Protein AF-A0A183V0E2-F1 (afdb_monomer_lite)

Sequence (77 aa):
MSMPDAVHFRGMKQILSELEPDTDVNSIIELKERTHMLCARFLGGAWKTVPVEQLRMNRVRFGTRDGIYMKILIYFL

Secondary structure (DSSP, 8-state):
-PPP-------HHHHHHT--TT--GGG-HHHHHHHHHHHHHHT-GGGGTS-GGGEEEEEEEEEETTEEEEEEEEEE-

Radius of gyration: 15.14 Å; chains: 1; bounding box: 31×44×44 Å

Foldseek 3Di:
DDDPPDPPPQDLVNVVVPDDPPDQPLVVLSNLVVVLVVCCVPVNDVSVPDDSNQKHWDWDWDQDPVGIDIDIDIDGD

pLDDT: mean 84.25, std 14.79, range [37.12, 95.12]

Structure (mmCIF, N/CA/C/O backbone):
data_AF-A0A183V0E2-F1
#
_entry.id   AF-A0A183V0E2-F1
#
loop_
_atom_site.group_PDB
_atom_site.id
_atom_site.type_symbol
_atom_site.label_atom_id
_atom_site.label_alt_id
_atom_site.label_comp_id
_atom_site.label_asym_id
_atom_site.label_entity_id
_atom_site.label_seq_id
_atom_site.pdbx_PDB_ins_code
_atom_site.Cartn_x
_atom_site.Cartn_y
_atom_site.Cartn_z
_atom_site.occupancy
_atom_site.B_iso_or_equiv
_atom_site.auth_seq_id
_atom_site.auth_comp_id
_atom_site.auth_asym_id
_atom_site.auth_atom_id
_atom_site.pdbx_PDB_model_num
ATOM 1 N N . MET A 1 1 ? 4.584 33.708 18.196 1.00 37.12 1 MET A N 1
ATOM 2 C CA . MET A 1 1 ? 4.161 32.300 18.334 1.00 37.12 1 MET A CA 1
ATOM 3 C C . MET A 1 1 ? 4.351 31.665 16.968 1.00 37.12 1 MET A C 1
ATOM 5 O O . MET A 1 1 ? 3.516 31.834 16.092 1.00 37.12 1 MET A O 1
ATOM 9 N N . SER A 1 2 ? 5.543 31.126 16.734 1.00 43.19 2 SER A N 1
ATOM 10 C CA . SER A 1 2 ? 5.949 30.538 15.456 1.00 43.19 2 SER A CA 1
ATOM 11 C C . SER A 1 2 ? 5.229 29.202 15.316 1.00 43.19 2 SER A C 1
ATOM 13 O O . SER A 1 2 ? 5.284 28.399 16.248 1.00 43.19 2 SER A O 1
ATOM 15 N N . MET A 1 3 ? 4.498 28.988 14.219 1.00 48.62 3 MET A N 1
ATOM 16 C CA . MET A 1 3 ? 3.918 27.673 13.947 1.00 48.62 3 MET A CA 1
ATOM 17 C C . MET A 1 3 ? 5.050 26.640 13.941 1.00 48.62 3 MET A C 1
ATOM 19 O O . MET A 1 3 ? 6.074 26.919 13.314 1.00 48.62 3 MET A O 1
ATOM 23 N N . PRO A 1 4 ? 4.912 25.505 14.651 1.00 47.72 4 PRO A N 1
ATOM 24 C CA . PRO A 1 4 ? 5.915 24.457 14.580 1.00 47.72 4 PRO A CA 1
ATOM 25 C C . PRO A 1 4 ? 6.029 24.040 13.119 1.00 47.72 4 PRO A C 1
ATOM 27 O O . PRO A 1 4 ? 5.007 23.914 12.436 1.00 47.72 4 PRO A O 1
ATOM 30 N N . ASP A 1 5 ? 7.276 23.935 12.666 1.00 42.47 5 ASP A N 1
ATOM 31 C CA . ASP A 1 5 ? 7.690 23.632 11.306 1.00 42.47 5 ASP A CA 1
ATOM 32 C C . ASP A 1 5 ? 6.672 22.761 10.590 1.00 42.47 5 ASP A C 1
ATOM 34 O O . ASP A 1 5 ? 6.311 21.680 11.062 1.00 42.47 5 ASP A O 1
ATOM 38 N N . ALA A 1 6 ? 6.185 23.273 9.460 1.00 42.91 6 ALA A N 1
ATOM 39 C CA . ALA A 1 6 ? 5.356 22.531 8.539 1.00 42.91 6 ALA A CA 1
ATOM 40 C C . ALA A 1 6 ? 6.011 21.167 8.320 1.00 42.91 6 ALA A C 1
ATOM 42 O O . ALA A 1 6 ? 7.009 21.067 7.607 1.00 42.91 6 ALA A O 1
ATOM 43 N N . VAL A 1 7 ? 5.462 20.131 8.965 1.00 48.47 7 VAL A N 1
ATOM 44 C CA . VAL A 1 7 ? 5.757 18.734 8.668 1.00 48.47 7 VAL A CA 1
ATOM 45 C C . VAL A 1 7 ? 5.587 18.643 7.168 1.00 48.47 7 VAL A C 1
ATOM 47 O O . VAL A 1 7 ? 4.474 18.778 6.654 1.00 48.47 7 VAL A O 1
ATOM 50 N N . HIS A 1 8 ? 6.706 18.582 6.454 1.00 49.94 8 HIS A N 1
ATOM 51 C CA . HIS A 1 8 ? 6.701 18.637 5.010 1.00 49.94 8 HIS A CA 1
ATOM 52 C C . HIS A 1 8 ? 6.060 17.322 4.581 1.00 49.94 8 HIS A C 1
ATOM 54 O O . HIS A 1 8 ? 6.705 16.277 4.592 1.00 49.94 8 HIS A O 1
ATOM 60 N N . PHE A 1 9 ? 4.744 17.344 4.350 1.00 55.41 9 PHE A N 1
ATOM 61 C CA . PHE A 1 9 ? 3.982 16.166 3.975 1.00 55.41 9 PHE A CA 1
ATOM 62 C C . PHE A 1 9 ? 4.540 15.690 2.640 1.00 55.41 9 PHE A C 1
ATOM 64 O O . PHE A 1 9 ? 4.179 16.198 1.579 1.00 55.41 9 PHE A O 1
ATOM 71 N N . ARG A 1 10 ? 5.443 14.712 2.701 1.00 72.25 10 ARG A N 1
ATOM 72 C CA . ARG A 1 10 ? 6.040 14.073 1.536 1.00 72.25 10 ARG A CA 1
ATOM 73 C C . ARG A 1 10 ? 4.912 13.612 0.627 1.00 72.25 10 ARG A C 1
ATOM 75 O O . ARG A 1 10 ? 4.040 12.884 1.080 1.00 72.25 10 ARG A O 1
ATOM 82 N N . GLY A 1 11 ? 4.820 14.060 -0.621 1.00 80.06 11 GLY A N 1
ATOM 83 C CA . GLY A 1 11 ? 3.702 13.664 -1.491 1.00 80.06 11 GLY A CA 1
ATOM 84 C C . GLY A 1 11 ? 3.720 12.156 -1.786 1.00 80.06 11 GLY A C 1
ATOM 85 O O . GLY A 1 11 ? 4.791 11.560 -1.811 1.00 80.06 11 GLY A O 1
ATOM 86 N N . MET A 1 12 ? 2.573 11.523 -2.081 1.00 83.69 12 MET A N 1
ATOM 87 C CA . MET A 1 12 ? 2.544 10.101 -2.500 1.00 83.69 12 MET A CA 1
ATOM 88 C C . MET A 1 12 ? 3.505 9.842 -3.674 1.00 83.69 12 MET A C 1
ATOM 90 O O . MET A 1 12 ? 4.247 8.868 -3.677 1.00 83.69 12 MET A O 1
ATOM 94 N N . LYS A 1 13 ? 3.561 10.773 -4.635 1.00 83.50 13 LYS A N 1
ATOM 95 C CA . LYS A 1 13 ? 4.516 10.737 -5.751 1.00 83.50 13 LYS A CA 1
ATOM 96 C C . LYS A 1 13 ? 5.970 10.694 -5.273 1.00 83.50 13 LYS A C 1
ATOM 98 O O . LYS A 1 13 ? 6.755 9.946 -5.838 1.00 83.50 13 LYS A O 1
ATOM 103 N N . GLN A 1 14 ? 6.301 11.475 -4.247 1.00 87.75 14 GLN A N 1
ATOM 104 C CA . GLN A 1 14 ? 7.645 11.542 -3.685 1.00 87.75 14 GLN A CA 1
ATOM 105 C C . GLN A 1 14 ? 7.996 10.267 -2.900 1.00 87.75 14 GLN A C 1
ATOM 107 O O . GLN A 1 14 ? 9.119 9.780 -2.987 1.00 87.75 14 GLN A O 1
ATOM 112 N N . ILE A 1 15 ? 7.029 9.684 -2.180 1.00 86.81 15 ILE A N 1
ATOM 113 C CA . ILE A 1 15 ? 7.192 8.369 -1.536 1.00 86.81 15 ILE A CA 1
ATOM 114 C C . ILE A 1 15 ? 7.550 7.319 -2.582 1.00 86.81 15 ILE A C 1
ATOM 116 O O . ILE A 1 15 ? 8.547 6.623 -2.443 1.00 86.81 15 ILE A O 1
ATOM 120 N N . LEU A 1 16 ? 6.774 7.259 -3.664 1.00 84.19 16 LEU A N 1
ATOM 121 C CA . LEU A 1 16 ? 6.954 6.275 -4.725 1.00 84.19 16 LEU A CA 1
ATOM 122 C C . LEU A 1 16 ? 8.224 6.499 -5.561 1.00 84.19 16 LEU A C 1
ATOM 124 O O . LEU A 1 16 ? 8.780 5.526 -6.066 1.00 84.19 16 LEU A O 1
ATOM 128 N N . SER A 1 17 ? 8.674 7.747 -5.734 1.00 84.44 17 SER A N 1
ATOM 129 C CA . SER A 1 17 ? 9.842 8.063 -6.567 1.00 84.44 17 SER A CA 1
ATOM 130 C C . SER A 1 17 ? 11.177 7.699 -5.929 1.00 84.44 17 SER A C 1
ATOM 132 O O . SER A 1 17 ? 12.135 7.493 -6.660 1.00 84.44 17 SER A O 1
ATOM 134 N N . GLU A 1 18 ? 11.254 7.625 -4.599 1.00 87.19 18 GLU A N 1
ATOM 135 C CA . GLU A 1 18 ? 12.485 7.233 -3.892 1.00 87.19 18 GLU A CA 1
ATOM 136 C C . GLU A 1 18 ? 12.490 5.728 -3.545 1.00 87.19 18 GLU A C 1
ATOM 138 O O . GLU A 1 18 ? 13.331 5.273 -2.776 1.00 87.19 18 GLU A O 1
ATOM 143 N N . LEU A 1 19 ? 11.540 4.942 -4.077 1.00 86.12 19 LEU A N 1
ATOM 144 C CA . LEU A 1 19 ? 11.525 3.489 -3.896 1.00 86.12 19 LEU A CA 1
ATOM 145 C C . LEU A 1 19 ? 12.539 2.813 -4.812 1.00 86.12 19 LEU A C 1
ATOM 147 O O . LEU A 1 19 ? 12.286 2.647 -6.016 1.00 86.12 19 LEU A O 1
ATOM 151 N N . GLU A 1 20 ? 13.610 2.304 -4.211 1.00 87.19 20 GLU A N 1
ATOM 152 C CA . GLU A 1 20 ? 14.531 1.399 -4.888 1.00 87.19 20 GLU A CA 1
ATOM 153 C C . GLU A 1 20 ? 13.784 0.163 -5.422 1.00 87.19 20 GLU A C 1
ATOM 155 O O . GLU A 1 20 ? 12.753 -0.242 -4.865 1.00 87.19 20 GLU A O 1
ATOM 160 N N . PRO A 1 21 ? 14.237 -0.442 -6.536 1.00 81.81 21 PRO A N 1
ATOM 161 C CA . PRO A 1 21 ? 13.566 -1.580 -7.169 1.00 81.81 21 PRO A CA 1
ATOM 162 C C . PRO A 1 21 ? 13.235 -2.725 -6.206 1.00 81.81 21 PRO A C 1
ATOM 164 O O . PRO A 1 21 ? 12.159 -3.317 -6.324 1.00 81.81 21 PRO A O 1
ATOM 167 N N . ASP A 1 22 ? 14.117 -2.955 -5.235 1.00 84.81 22 ASP A N 1
ATOM 168 C CA . ASP A 1 22 ? 14.118 -4.124 -4.354 1.00 84.81 22 ASP A CA 1
ATOM 169 C C . ASP A 1 22 ? 13.547 -3.816 -2.960 1.00 84.81 22 ASP A C 1
ATOM 171 O O . ASP A 1 22 ? 13.535 -4.674 -2.078 1.00 84.81 22 ASP A O 1
ATOM 175 N N . THR A 1 23 ? 13.071 -2.586 -2.737 1.00 89.81 23 THR A N 1
ATOM 176 C CA . THR A 1 23 ? 12.482 -2.192 -1.457 1.00 89.81 23 THR A CA 1
ATOM 177 C C . THR A 1 23 ? 11.209 -2.990 -1.172 1.00 89.81 23 THR A C 1
ATOM 179 O O . THR A 1 23 ? 10.261 -2.969 -1.965 1.00 89.81 23 THR A O 1
ATOM 182 N N . ASP A 1 24 ? 11.138 -3.624 0.004 1.00 90.69 24 ASP A N 1
ATOM 183 C CA . ASP A 1 24 ? 9.883 -4.179 0.512 1.00 90.69 24 ASP A CA 1
ATOM 184 C C . ASP A 1 24 ? 8.923 -3.042 0.875 1.00 90.69 24 ASP A C 1
ATOM 186 O O . ASP A 1 24 ? 9.044 -2.386 1.911 1.00 90.69 24 ASP A O 1
ATOM 190 N N . VAL A 1 25 ? 7.926 -2.828 0.021 1.00 91.62 25 VAL A N 1
ATOM 191 C CA . VAL A 1 25 ? 6.907 -1.788 0.195 1.00 91.62 25 VAL A CA 1
ATOM 192 C C . VAL A 1 25 ? 6.078 -1.965 1.472 1.00 91.62 25 VAL A C 1
ATOM 194 O O . VAL A 1 25 ? 5.533 -0.983 1.969 1.00 91.62 25 VAL A O 1
ATOM 197 N N . ASN A 1 26 ? 5.994 -3.175 2.039 1.00 92.56 26 ASN A N 1
ATOM 198 C CA . ASN A 1 26 ? 5.264 -3.424 3.287 1.00 92.56 26 ASN A CA 1
ATOM 199 C C . ASN A 1 26 ? 6.006 -2.907 4.525 1.00 92.56 26 ASN A C 1
ATOM 201 O O . ASN A 1 26 ? 5.365 -2.700 5.555 1.00 92.56 26 ASN A O 1
ATOM 205 N N . SER A 1 27 ? 7.321 -2.684 4.423 1.00 92.69 27 SER A N 1
ATOM 206 C CA . SER A 1 27 ? 8.140 -2.098 5.491 1.00 92.69 27 SER A CA 1
ATOM 207 C C . SER A 1 27 ? 7.957 -0.578 5.623 1.00 92.69 27 SER A C 1
ATOM 209 O O . SER A 1 27 ? 8.324 0.015 6.636 1.00 92.69 27 SER A O 1
ATOM 211 N N . ILE A 1 28 ? 7.338 0.064 4.626 1.00 91.69 28 ILE A N 1
ATOM 212 C CA . ILE A 1 28 ? 7.152 1.516 4.568 1.00 91.69 28 ILE A CA 1
ATOM 213 C C . ILE A 1 28 ? 5.800 1.882 5.175 1.00 91.69 28 ILE A C 1
ATOM 215 O O . ILE A 1 28 ? 4.777 1.947 4.489 1.00 91.69 28 ILE A O 1
ATOM 219 N N . ILE A 1 29 ? 5.808 2.144 6.481 1.00 91.12 29 ILE A N 1
ATOM 220 C CA . ILE A 1 29 ? 4.605 2.438 7.276 1.00 91.12 29 ILE A CA 1
ATOM 221 C C . ILE A 1 29 ? 3.809 3.605 6.676 1.00 91.12 29 ILE A C 1
ATOM 223 O O . ILE A 1 29 ? 2.615 3.467 6.422 1.00 91.12 29 ILE A O 1
ATOM 227 N N . GLU A 1 30 ? 4.479 4.710 6.335 1.00 91.25 30 GLU A N 1
ATOM 228 C CA . GLU A 1 30 ? 3.826 5.900 5.772 1.00 91.25 30 GLU A CA 1
ATOM 229 C C . GLU A 1 30 ? 3.078 5.598 4.456 1.00 91.25 30 GLU A C 1
ATOM 231 O O . GLU A 1 30 ? 1.963 6.075 4.228 1.00 91.25 30 GLU A O 1
ATOM 236 N N . LEU A 1 31 ? 3.665 4.773 3.581 1.00 91.19 31 LEU A N 1
ATOM 237 C CA . LEU A 1 31 ? 3.031 4.347 2.331 1.00 91.19 31 LEU A CA 1
ATOM 238 C C . LEU A 1 31 ? 1.790 3.495 2.614 1.00 91.19 31 LEU A C 1
ATOM 240 O O . LEU A 1 31 ? 0.759 3.655 1.955 1.00 91.19 31 LEU A O 1
ATOM 244 N N . LYS A 1 32 ? 1.889 2.609 3.605 1.00 92.94 32 LYS A N 1
ATOM 245 C CA . LYS A 1 32 ? 0.839 1.672 3.997 1.00 92.94 32 LYS A CA 1
ATOM 246 C C . LYS A 1 32 ? -0.370 2.397 4.597 1.00 92.94 32 LYS A C 1
ATOM 248 O O . LYS A 1 32 ? -1.492 2.157 4.157 1.00 92.94 32 LYS A O 1
ATOM 253 N N . GLU A 1 33 ? -0.149 3.356 5.493 1.00 93.12 33 GLU A N 1
ATOM 254 C CA . GLU A 1 33 ? -1.202 4.195 6.089 1.00 93.12 33 GLU A CA 1
ATOM 255 C C . GLU A 1 33 ? -1.925 5.053 5.045 1.00 93.12 33 GLU A C 1
ATOM 257 O O . GLU A 1 33 ? -3.156 5.122 5.007 1.00 93.12 33 GLU A O 1
ATOM 262 N N . ARG A 1 34 ? -1.177 5.683 4.135 1.00 91.94 34 ARG A N 1
ATOM 263 C CA . ARG A 1 34 ? -1.774 6.509 3.076 1.00 91.94 34 ARG A CA 1
ATOM 264 C C . ARG A 1 34 ? -2.573 5.675 2.088 1.00 91.94 34 ARG A C 1
ATOM 266 O O . ARG A 1 34 ? -3.652 6.086 1.665 1.00 91.94 34 ARG A O 1
ATOM 273 N N . THR A 1 35 ? -2.050 4.508 1.728 1.00 92.94 35 THR A N 1
ATOM 274 C CA . THR A 1 35 ? -2.738 3.554 0.857 1.00 92.94 35 THR A CA 1
ATOM 275 C C . THR A 1 35 ? -4.024 3.059 1.508 1.00 92.94 35 THR A C 1
ATOM 277 O O . THR A 1 35 ? -5.064 3.042 0.852 1.00 92.94 35 THR A O 1
ATOM 280 N N . HIS A 1 36 ? -3.979 2.739 2.803 1.00 94.75 36 HIS A N 1
ATOM 281 C CA . HIS A 1 36 ? -5.153 2.368 3.590 1.00 94.75 36 HIS A CA 1
ATOM 282 C C . HIS A 1 36 ? -6.222 3.465 3.567 1.00 94.75 36 HIS A C 1
ATOM 284 O O . HIS A 1 36 ? -7.359 3.204 3.176 1.00 94.75 36 HIS A O 1
ATOM 290 N N . MET A 1 37 ? -5.839 4.714 3.851 1.00 94.00 37 MET A N 1
ATOM 291 C CA . MET A 1 37 ? -6.748 5.864 3.818 1.00 94.00 37 MET A CA 1
ATOM 292 C C . MET A 1 37 ? -7.396 6.063 2.440 1.00 94.00 37 MET A C 1
ATOM 294 O O . MET A 1 37 ? -8.604 6.295 2.351 1.00 94.00 37 MET A O 1
ATOM 298 N N . LEU A 1 38 ? -6.623 5.937 1.356 1.00 92.62 38 LEU A N 1
ATOM 299 C CA . LEU A 1 38 ? -7.151 6.020 -0.008 1.00 92.62 38 LEU A CA 1
ATOM 300 C C . LEU A 1 38 ? -8.139 4.880 -0.293 1.00 92.62 38 LEU A C 1
ATOM 302 O O . LEU A 1 38 ? -9.235 5.132 -0.794 1.00 92.62 38 LEU A O 1
ATOM 306 N N . CYS A 1 39 ? -7.800 3.645 0.075 1.00 94.31 39 CYS A N 1
ATOM 307 C CA . CYS A 1 39 ? -8.676 2.489 -0.116 1.00 94.31 39 CYS A CA 1
ATOM 308 C C . CYS A 1 39 ? -9.987 2.634 0.673 1.00 94.31 39 CYS A C 1
ATOM 310 O O . CYS A 1 39 ? -11.067 2.438 0.115 1.00 94.31 39 CYS A O 1
ATOM 312 N N . ALA A 1 40 ? -9.923 3.070 1.933 1.00 94.75 40 ALA A N 1
ATOM 313 C CA . ALA A 1 40 ? -11.096 3.325 2.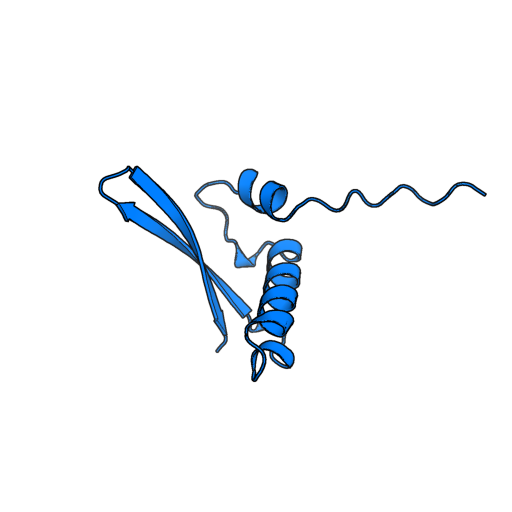766 1.00 94.75 40 ALA A CA 1
ATOM 314 C C . ALA A 1 40 ? -12.042 4.375 2.153 1.00 94.75 40 ALA A C 1
ATOM 316 O O . A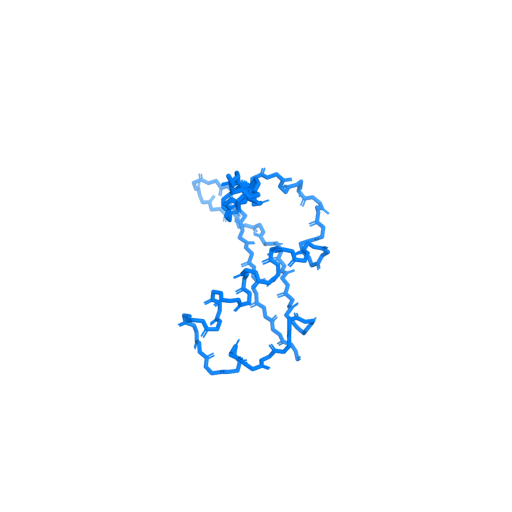LA A 1 40 ? -13.268 4.234 2.235 1.00 94.75 40 ALA A O 1
ATOM 317 N N . ARG A 1 41 ? -11.484 5.421 1.525 1.00 94.06 41 ARG A N 1
ATOM 318 C CA . ARG A 1 41 ? -12.251 6.507 0.894 1.00 94.06 41 ARG A CA 1
ATOM 319 C C . ARG A 1 41 ? -12.875 6.113 -0.442 1.00 94.06 41 ARG A C 1
ATOM 321 O O . ARG A 1 41 ? -14.033 6.450 -0.668 1.00 94.06 41 ARG A O 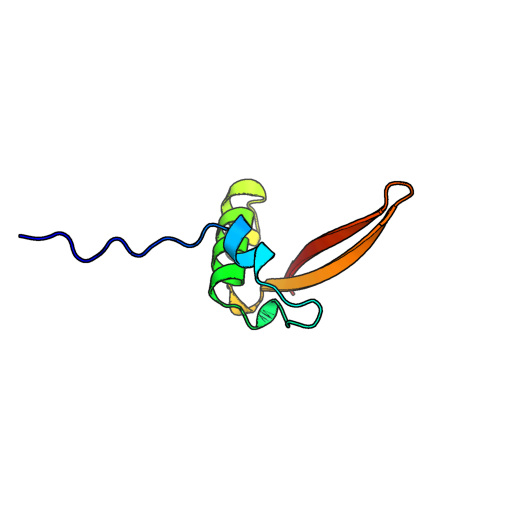1
ATOM 328 N N . PHE A 1 42 ? -12.128 5.434 -1.311 1.00 94.88 42 PHE A N 1
ATOM 329 C CA . PHE A 1 42 ? -12.562 5.165 -2.687 1.00 94.88 42 PHE A CA 1
ATOM 330 C C . PHE A 1 42 ? -13.235 3.803 -2.877 1.00 94.88 42 PHE A C 1
ATOM 332 O O . PHE A 1 42 ? -14.139 3.694 -3.699 1.00 94.88 42 PHE A O 1
ATOM 339 N N . LEU A 1 43 ? -12.809 2.772 -2.142 1.00 94.62 43 LEU A N 1
ATOM 340 C CA . LEU A 1 43 ? -13.322 1.404 -2.301 1.00 94.62 43 LEU A CA 1
ATOM 341 C C . LEU A 1 43 ? -14.418 1.077 -1.281 1.00 94.62 43 LEU A C 1
ATOM 343 O O . LEU A 1 43 ? -15.332 0.310 -1.574 1.00 94.62 43 LEU A O 1
ATOM 347 N N . GLY A 1 44 ? -14.356 1.675 -0.088 1.00 92.62 44 GLY A N 1
ATOM 348 C CA . GLY A 1 44 ? -15.344 1.450 0.966 1.00 92.62 44 GLY A CA 1
ATOM 349 C C . GLY A 1 44 ? -15.386 -0.002 1.467 1.00 92.62 44 GLY A C 1
ATOM 350 O O . GLY A 1 44 ? -14.403 -0.733 1.388 1.00 92.62 44 GLY A O 1
ATOM 351 N N . GLY A 1 45 ? -16.524 -0.422 2.029 1.00 94.81 45 GLY A N 1
ATOM 352 C CA . GLY A 1 45 ? -16.702 -1.784 2.550 1.00 94.81 45 GLY A CA 1
ATOM 353 C C . GLY A 1 45 ? -15.638 -2.175 3.582 1.00 94.81 45 GLY A C 1
ATOM 354 O O . GLY A 1 45 ? -15.306 -1.384 4.466 1.00 94.81 45 GLY A O 1
ATOM 355 N N . ALA A 1 46 ? -15.076 -3.376 3.429 1.00 94.69 46 ALA A N 1
ATOM 356 C CA . ALA A 1 46 ? -14.037 -3.914 4.309 1.00 94.69 46 ALA A CA 1
ATOM 357 C C . ALA A 1 46 ? -12.777 -3.028 4.396 1.00 94.69 46 ALA A C 1
ATOM 359 O O . ALA A 1 46 ? -12.118 -3.003 5.433 1.00 94.69 46 ALA A O 1
ATOM 360 N N . TRP A 1 47 ? -12.482 -2.220 3.371 1.00 94.94 47 TRP A N 1
ATOM 361 C CA . TRP A 1 47 ? -11.338 -1.302 3.376 1.00 94.94 47 TRP A CA 1
ATOM 362 C C . TRP A 1 47 ? -11.441 -0.195 4.431 1.00 94.94 47 TRP A C 1
ATOM 364 O O . TRP A 1 47 ? -10.429 0.401 4.782 1.00 94.94 47 TRP A O 1
ATOM 374 N N . LYS A 1 48 ? -12.644 0.094 4.947 1.00 94.62 48 LYS A N 1
ATOM 375 C CA . LYS A 1 48 ? -12.833 1.079 6.026 1.00 94.62 48 LYS A CA 1
ATOM 376 C C . LYS A 1 48 ? -12.475 0.538 7.407 1.00 94.62 48 LYS A C 1
ATOM 378 O O . LYS A 1 48 ? -12.190 1.331 8.297 1.00 94.62 48 LYS A O 1
ATOM 383 N N . THR A 1 49 ? -12.549 -0.776 7.594 1.00 95.12 49 THR A N 1
ATOM 384 C CA . THR A 1 49 ? -12.455 -1.419 8.914 1.00 95.12 49 THR A CA 1
ATOM 385 C C . THR A 1 49 ? -11.251 -2.337 9.049 1.00 95.12 49 THR A C 1
ATOM 387 O O . THR A 1 49 ? -10.892 -2.685 10.168 1.00 95.12 49 THR A O 1
ATOM 390 N N . VAL A 1 50 ? -10.640 -2.751 7.935 1.00 94.56 50 VAL A N 1
ATOM 391 C CA . VAL A 1 50 ? -9.442 -3.592 7.955 1.00 94.56 50 VAL A CA 1
ATOM 392 C C . VAL A 1 50 ? -8.315 -2.880 8.718 1.00 94.56 50 VAL A C 1
ATOM 394 O O . VAL A 1 50 ? -8.064 -1.705 8.447 1.00 94.56 50 VAL A O 1
ATOM 397 N N . PRO A 1 51 ? -7.631 -3.534 9.670 1.00 94.88 51 PRO A N 1
ATOM 398 C CA . PRO A 1 51 ? -6.442 -2.979 10.307 1.00 94.88 51 PRO A CA 1
ATOM 399 C C . PRO A 1 51 ? -5.337 -2.724 9.282 1.00 94.88 51 PRO A C 1
ATOM 401 O O . PRO A 1 51 ? -5.168 -3.493 8.329 1.00 94.88 51 PRO A O 1
ATOM 404 N N . VAL A 1 52 ? -4.548 -1.667 9.483 1.00 93.12 52 VAL A N 1
ATOM 405 C CA . VAL A 1 52 ? -3.439 -1.335 8.576 1.00 93.12 52 VAL A CA 1
ATOM 406 C C . VAL A 1 52 ? -2.487 -2.524 8.475 1.00 93.12 52 VAL A C 1
ATOM 408 O O . VAL A 1 52 ? -2.057 -2.863 7.383 1.00 93.12 52 VAL A O 1
ATOM 411 N N . GLU A 1 53 ? -2.224 -3.239 9.565 1.00 92.81 53 GLU A N 1
ATOM 412 C CA . GLU A 1 53 ? -1.313 -4.384 9.653 1.00 92.81 53 GLU A CA 1
ATOM 413 C C . GLU A 1 53 ? -1.676 -5.511 8.676 1.00 92.81 53 GLU A C 1
ATOM 415 O O . GLU A 1 53 ? -0.769 -6.116 8.094 1.00 92.81 53 GLU A O 1
ATOM 420 N N . GLN A 1 54 ? -2.974 -5.737 8.446 1.00 94.19 54 GLN A N 1
ATOM 421 C CA . GLN A 1 54 ? -3.499 -6.763 7.536 1.00 94.19 54 GLN A CA 1
ATOM 422 C C . GLN A 1 54 ? -3.412 -6.355 6.060 1.00 94.19 54 GLN A C 1
ATOM 424 O O . GLN A 1 54 ? -3.472 -7.213 5.179 1.00 94.19 54 GLN A O 1
ATOM 429 N N . LEU A 1 55 ? -3.211 -5.066 5.773 1.00 93.69 55 LEU A N 1
ATOM 430 C CA . LEU A 1 55 ? -2.990 -4.585 4.417 1.00 93.69 55 LEU A CA 1
ATOM 431 C C . LEU A 1 55 ? -1.619 -5.050 3.909 1.00 93.69 55 LEU A C 1
ATOM 433 O O . LEU A 1 55 ? -0.575 -4.845 4.540 1.00 93.69 55 LEU A O 1
ATOM 437 N N . ARG A 1 56 ? -1.625 -5.677 2.739 1.00 94.62 56 ARG A N 1
ATOM 438 C CA . ARG A 1 56 ? -0.449 -6.146 2.016 1.00 94.62 56 ARG A CA 1
ATOM 439 C C . ARG A 1 56 ? -0.342 -5.408 0.693 1.00 94.62 56 ARG A C 1
ATOM 441 O O . ARG A 1 56 ? -1.335 -5.163 0.009 1.00 94.62 56 ARG A O 1
ATOM 448 N N . MET A 1 57 ? 0.885 -5.047 0.350 1.00 94.12 57 MET A N 1
ATOM 449 C CA . MET A 1 57 ? 1.223 -4.348 -0.879 1.00 94.12 57 MET A CA 1
ATOM 450 C C . MET A 1 57 ? 2.300 -5.134 -1.610 1.00 94.12 57 MET A C 1
ATOM 452 O O . MET A 1 57 ? 3.317 -5.477 -1.019 1.00 94.12 57 MET A O 1
ATOM 456 N N . ASN A 1 58 ? 2.103 -5.377 -2.901 1.00 91.25 58 ASN A N 1
ATOM 457 C CA . ASN A 1 58 ? 3.116 -5.985 -3.754 1.00 91.25 58 ASN A CA 1
ATOM 458 C C . ASN A 1 58 ? 3.429 -5.060 -4.917 1.00 91.25 58 ASN A C 1
ATOM 460 O O . ASN A 1 58 ? 2.530 -4.585 -5.613 1.00 91.25 58 ASN A O 1
ATOM 464 N N . ARG A 1 59 ? 4.719 -4.836 -5.161 1.00 88.75 59 ARG A N 1
ATOM 465 C CA . ARG A 1 59 ? 5.167 -4.144 -6.364 1.00 88.75 59 ARG A CA 1
ATOM 466 C C . ARG A 1 59 ? 5.113 -5.124 -7.530 1.00 88.75 59 ARG A C 1
ATOM 468 O O . ARG A 1 59 ? 5.740 -6.177 -7.497 1.00 88.75 59 ARG A O 1
ATOM 475 N N . VAL A 1 60 ? 4.357 -4.774 -8.561 1.00 88.50 60 VAL A N 1
ATOM 476 C CA . VAL A 1 60 ? 4.177 -5.600 -9.753 1.00 88.50 60 VAL A CA 1
ATOM 477 C C . VAL A 1 60 ? 4.725 -4.847 -10.957 1.00 88.50 60 VAL A C 1
ATOM 479 O O . VAL A 1 60 ? 4.362 -3.695 -11.217 1.00 88.50 60 VAL A O 1
ATOM 482 N N . ARG A 1 61 ? 5.625 -5.514 -11.681 1.00 86.44 61 ARG A N 1
ATOM 483 C CA . ARG A 1 61 ? 6.211 -5.025 -12.926 1.00 86.44 61 ARG A CA 1
ATOM 484 C C . ARG A 1 61 ? 5.325 -5.446 -14.090 1.00 86.44 61 ARG A C 1
ATOM 486 O O . ARG A 1 61 ? 5.134 -6.635 -14.322 1.00 86.44 61 ARG A O 1
ATOM 493 N N . PHE A 1 62 ? 4.821 -4.473 -14.835 1.00 84.19 62 PHE A N 1
ATOM 494 C CA . PHE A 1 62 ? 4.014 -4.696 -16.028 1.00 84.19 62 PHE A CA 1
ATOM 495 C C . PHE A 1 62 ? 4.813 -4.290 -17.263 1.00 84.19 62 PHE A C 1
ATOM 497 O O . PHE A 1 62 ? 5.143 -3.117 -17.431 1.00 84.19 62 PHE A O 1
ATOM 504 N N . GLY A 1 63 ? 5.125 -5.260 -18.121 1.00 87.38 63 GLY A N 1
ATOM 505 C CA . GLY A 1 63 ? 5.654 -5.002 -19.458 1.00 87.38 63 GLY A CA 1
ATOM 506 C C . GLY A 1 63 ? 4.511 -4.748 -20.436 1.00 87.38 63 GLY A C 1
ATOM 507 O O . GLY A 1 63 ? 3.560 -5.523 -20.499 1.00 87.38 63 GLY A O 1
ATOM 508 N N . THR A 1 64 ? 4.599 -3.665 -21.194 1.00 82.44 64 THR A N 1
ATOM 509 C CA . THR A 1 64 ? 3.674 -3.310 -22.277 1.00 82.44 64 THR A CA 1
ATOM 510 C C . THR A 1 64 ? 4.473 -3.058 -23.556 1.00 82.44 64 THR A C 1
ATOM 512 O O . THR A 1 64 ? 5.702 -2.985 -23.505 1.00 82.44 64 THR A O 1
ATOM 515 N N . ARG A 1 65 ? 3.804 -2.903 -24.708 1.00 85.62 65 ARG A N 1
ATOM 516 C CA . ARG A 1 65 ?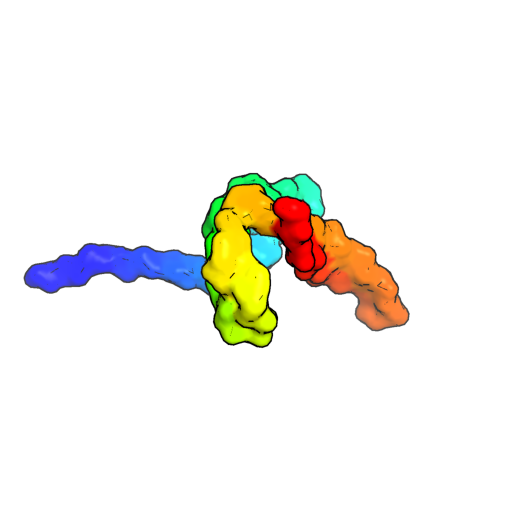 4.491 -2.503 -25.953 1.00 85.62 65 ARG A CA 1
ATOM 517 C C . ARG A 1 65 ? 5.223 -1.166 -25.821 1.00 85.62 65 ARG A C 1
ATOM 519 O O . ARG A 1 65 ? 6.269 -1.009 -26.436 1.00 85.62 65 ARG A O 1
ATOM 526 N N . ASP A 1 66 ? 4.702 -0.263 -24.994 1.00 86.81 66 ASP A N 1
ATOM 527 C CA . ASP A 1 66 ? 5.216 1.100 -24.830 1.00 86.81 66 ASP A CA 1
ATOM 528 C C . ASP A 1 66 ? 6.283 1.211 -23.725 1.00 86.81 66 ASP A C 1
ATOM 530 O O . ASP A 1 66 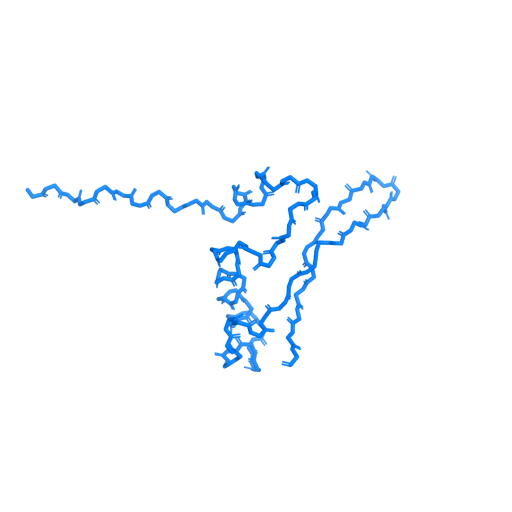? 6.819 2.289 -23.476 1.00 86.81 66 ASP A O 1
ATOM 534 N N . GLY A 1 67 ? 6.611 0.099 -23.054 1.00 84.44 67 GLY A N 1
ATOM 535 C CA . GLY A 1 67 ? 7.633 0.043 -22.010 1.00 84.44 67 GLY A CA 1
ATOM 536 C C . GLY A 1 67 ? 7.193 -0.690 -20.745 1.00 84.44 67 GLY A C 1
ATOM 537 O O . GLY A 1 67 ? 6.186 -1.404 -20.717 1.00 84.44 67 GLY A O 1
ATOM 538 N N . ILE A 1 68 ? 7.985 -0.531 -19.682 1.00 82.31 68 ILE A N 1
ATOM 539 C CA . ILE A 1 68 ? 7.770 -1.172 -18.381 1.00 82.31 68 ILE A CA 1
ATOM 540 C C . ILE A 1 68 ? 7.220 -0.148 -17.388 1.00 82.31 68 ILE A C 1
ATOM 542 O O . ILE A 1 68 ? 7.826 0.897 -17.164 1.00 82.31 68 ILE A O 1
ATOM 546 N N . TYR A 1 69 ? 6.117 -0.496 -16.727 1.00 80.50 69 TYR A N 1
ATOM 547 C CA . TYR A 1 69 ? 5.520 0.294 -15.654 1.00 80.50 69 TYR A CA 1
ATOM 548 C C . TYR A 1 69 ? 5.490 -0.510 -14.354 1.00 80.50 69 TYR A C 1
ATOM 550 O O . TYR A 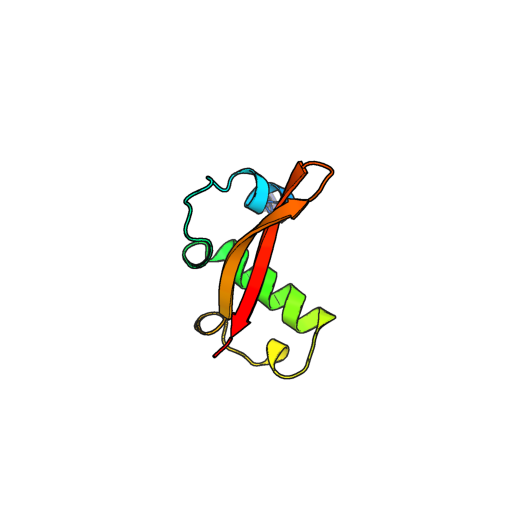1 69 ? 5.199 -1.707 -14.352 1.00 80.50 69 TYR A O 1
ATOM 558 N N . MET A 1 70 ? 5.753 0.152 -13.228 1.00 80.00 70 MET A N 1
ATOM 559 C CA . MET A 1 70 ? 5.594 -0.439 -11.897 1.00 80.00 70 MET A CA 1
ATOM 560 C C . MET A 1 70 ? 4.260 0.012 -11.302 1.00 80.00 70 MET A C 1
ATOM 562 O O . MET A 1 70 ? 3.964 1.206 -11.292 1.00 80.00 70 MET A O 1
ATOM 566 N N . LYS A 1 71 ? 3.467 -0.927 -10.783 1.00 85.62 71 LYS A N 1
ATOM 567 C CA . LYS A 1 71 ? 2.254 -0.627 -10.005 1.00 85.62 71 LYS A CA 1
ATOM 568 C C . LYS A 1 71 ? 2.326 -1.306 -8.642 1.00 85.62 71 LYS A C 1
ATOM 570 O O . LYS A 1 71 ? 3.040 -2.292 -8.479 1.00 85.62 71 LYS A O 1
ATOM 575 N N . ILE A 1 72 ? 1.573 -0.789 -7.678 1.00 87.94 72 ILE A N 1
ATOM 576 C CA . ILE A 1 72 ? 1.382 -1.436 -6.379 1.00 87.94 72 ILE A CA 1
ATOM 577 C C . ILE A 1 72 ? 0.021 -2.125 -6.397 1.00 87.94 72 ILE A C 1
ATOM 579 O O . ILE A 1 72 ? -1.005 -1.473 -6.579 1.00 87.94 72 ILE A O 1
ATOM 583 N N . LEU A 1 73 ? 0.028 -3.445 -6.238 1.00 89.88 73 LEU A N 1
ATOM 584 C CA . LEU A 1 73 ? -1.166 -4.237 -5.982 1.00 89.88 73 LEU A CA 1
ATOM 585 C C . LEU A 1 73 ? -1.427 -4.251 -4.477 1.00 89.88 73 LEU A C 1
ATOM 587 O O . LEU A 1 73 ? -0.506 -4.503 -3.704 1.00 89.88 73 LEU A O 1
ATOM 591 N N . ILE A 1 74 ? -2.672 -3.999 -4.079 1.00 92.00 74 ILE A N 1
ATOM 592 C CA . ILE A 1 74 ? -3.078 -3.874 -2.678 1.00 92.00 74 ILE A CA 1
ATOM 593 C C . ILE A 1 74 ? -4.147 -4.925 -2.390 1.00 92.00 74 ILE A C 1
ATOM 595 O O . ILE A 1 74 ? -5.095 -5.065 -3.161 1.00 92.00 74 ILE A O 1
ATOM 599 N N . TYR A 1 75 ? -3.997 -5.655 -1.290 1.00 91.12 75 TYR A N 1
ATOM 600 C CA . TYR A 1 75 ? -4.943 -6.671 -0.829 1.00 91.12 75 TYR A CA 1
ATOM 601 C C . TYR A 1 75 ? -4.851 -6.827 0.695 1.00 91.12 75 TYR A C 1
ATOM 603 O O . TYR A 1 75 ? -3.930 -6.308 1.321 1.00 91.12 75 TYR A O 1
ATOM 611 N N . PHE A 1 76 ? -5.803 -7.523 1.305 1.00 86.69 76 PHE A N 1
ATOM 612 C CA . PHE A 1 76 ? -5.768 -7.904 2.718 1.00 86.69 76 PHE A CA 1
ATOM 613 C C . PHE A 1 76 ? -6.278 -9.343 2.865 1.00 86.69 76 PHE A C 1
ATOM 615 O O . PHE A 1 76 ? -6.996 -9.826 1.985 1.00 86.69 76 PHE A O 1
ATOM 622 N N . LEU A 1 77 ? -5.845 -10.025 3.928 1.00 73.00 77 LEU A N 1
ATOM 623 C CA . LEU A 1 77 ? -6.210 -11.405 4.270 1.00 73.00 77 LEU A CA 1
ATOM 624 C C . LEU A 1 77 ? -7.029 -11.425 5.556 1.00 73.00 77 LEU A C 1
ATOM 626 O O . LEU A 1 77 ? -6.643 -10.669 6.476 1.00 73.00 77 LEU A O 1
#

Organism: Toxocara canis (NCBI:txid6265)